Protein AF-E5ATV0-F1 (afdb_monomer)

Mean predicted aligned error: 5.46 Å

InterPro domains:
  IPR012337 Ribonuclease H-like superfamily [SSF53098] (3-99)
  IPR047768 Transposase for transposon Tn5-like [PTHR37319] (3-100)

Sequence (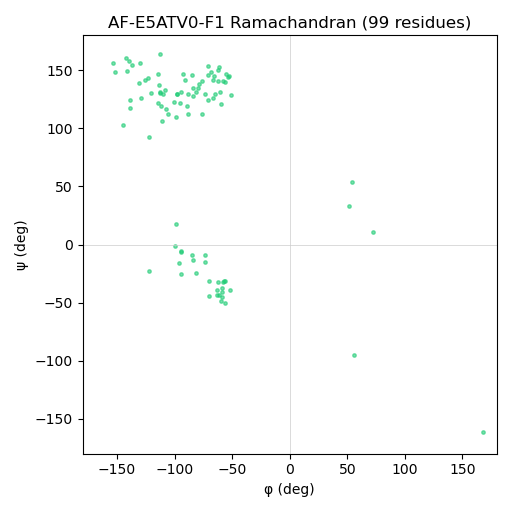101 aa):
MDHPQKYLREAMATAPLVGQTELQIPGSGRTMARTARLTLRCAQVRLRPPRYRRCKSVSNVEVFVIHALEAAVPEGREPLEWMLLTSVPTHTHEQALERLA

Solvent-accessible surface area (backbone atoms only — not comparable to full-atom values): 6193 Å² total; per-residue (Å²): 133,82,63,95,55,91,44,69,70,61,48,50,70,71,40,60,75,50,45,70,50,77,44,81,42,79,48,58,97,88,44,77,56,45,77,43,41,26,38,32,23,49,42,77,46,75,44,72,57,58,81,91,46,56,90,68,74,57,68,66,45,76,34,24,38,41,39,37,37,40,50,86,60,59,88,98,55,82,63,57,72,46,79,46,77,38,85,61,90,43,84,48,42,68,50,50,49,68,76,70,110

Structure (mmCIF, N/CA/C/O backbone):
data_AF-E5ATV0-F1
#
_entry.id   AF-E5ATV0-F1
#
loop_
_atom_site.group_PDB
_atom_site.id
_atom_site.type_symbol
_atom_site.label_atom_id
_atom_site.label_alt_id
_atom_site.label_comp_id
_atom_site.label_asym_id
_atom_site.label_entity_id
_atom_site.label_seq_id
_atom_site.pdbx_PDB_ins_code
_atom_site.Cartn_x
_atom_site.Cartn_y
_atom_site.Cartn_z
_atom_site.occupancy
_atom_site.B_iso_or_equiv
_atom_site.auth_seq_id
_atom_site.auth_comp_id
_atom_site.auth_asym_id
_atom_site.auth_atom_id
_atom_site.pdbx_PDB_model_num
ATOM 1 N N . MET A 1 1 ? -0.993 -12.798 -24.403 1.00 39.44 1 MET A N 1
ATOM 2 C CA . MET A 1 1 ? -1.540 -13.419 -23.182 1.00 39.44 1 MET A CA 1
ATOM 3 C C . MET A 1 1 ? -2.107 -12.333 -22.284 1.00 39.44 1 MET A C 1
ATOM 5 O O . MET A 1 1 ? -1.441 -11.326 -22.040 1.00 39.44 1 MET A O 1
ATOM 9 N N . ASP A 1 2 ? -3.360 -12.482 -21.871 1.00 48.75 2 ASP A N 1
ATOM 10 C CA . ASP A 1 2 ? -3.972 -11.619 -20.864 1.00 48.75 2 ASP A CA 1
ATOM 11 C C . ASP A 1 2 ? -3.300 -11.830 -19.507 1.00 48.75 2 ASP A C 1
ATOM 13 O O . ASP A 1 2 ? -2.883 -12.939 -19.188 1.00 48.75 2 ASP A O 1
ATOM 17 N N . HIS A 1 3 ? -3.118 -10.749 -18.744 1.00 48.84 3 HIS A N 1
ATOM 18 C CA . HIS A 1 3 ? -2.689 -10.888 -17.356 1.00 48.84 3 HIS A CA 1
ATOM 19 C C . HIS A 1 3 ? -3.921 -11.395 -16.597 1.00 48.84 3 HIS A C 1
ATOM 21 O O . HIS A 1 3 ? -4.992 -10.812 -16.796 1.00 48.84 3 HIS A O 1
ATOM 27 N N . PRO A 1 4 ? -3.818 -12.470 -15.798 1.00 56.66 4 PRO A N 1
ATOM 28 C CA . PRO A 1 4 ? -4.988 -13.087 -15.174 1.00 56.66 4 PRO A CA 1
ATOM 29 C C . PRO A 1 4 ? -5.782 -12.096 -14.312 1.00 56.66 4 PRO A C 1
ATOM 31 O O . PRO A 1 4 ? -7.006 -12.168 -14.268 1.00 56.66 4 PRO A O 1
ATOM 34 N N . GLN A 1 5 ? -5.103 -11.114 -13.714 1.00 60.28 5 GLN A N 1
ATOM 35 C CA . GLN A 1 5 ? -5.715 -9.974 -13.033 1.00 60.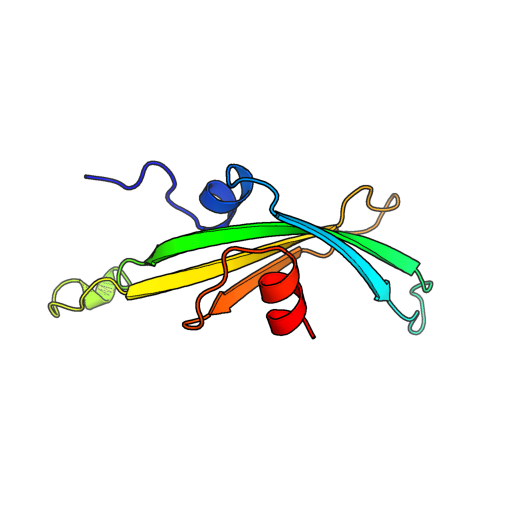28 5 GLN A CA 1
ATOM 36 C C . GLN A 1 5 ? -5.692 -8.732 -13.936 1.00 60.28 5 GLN A C 1
ATOM 38 O O . GLN A 1 5 ? -4.627 -8.298 -14.386 1.00 60.28 5 GLN A O 1
ATOM 43 N N . LYS A 1 6 ? -6.866 -8.143 -14.208 1.00 74.94 6 LYS A N 1
ATOM 44 C CA . LYS A 1 6 ? -6.997 -6.942 -15.061 1.00 74.94 6 LYS A CA 1
ATOM 45 C C . LYS A 1 6 ? -6.686 -5.654 -14.302 1.00 74.94 6 LYS A C 1
ATOM 47 O O . LYS A 1 6 ? -6.310 -4.661 -14.927 1.00 74.94 6 LYS A O 1
ATOM 52 N N . TYR A 1 7 ? -6.834 -5.677 -12.978 1.00 87.81 7 TYR A N 1
ATOM 53 C CA . TYR A 1 7 ? -6.712 -4.511 -12.111 1.00 87.81 7 TYR A CA 1
ATOM 54 C C . TYR A 1 7 ? -5.652 -4.718 -11.028 1.00 87.81 7 TYR A C 1
ATOM 56 O O . TYR A 1 7 ? -5.525 -5.800 -10.458 1.00 87.81 7 TYR A O 1
ATOM 64 N N . LEU A 1 8 ? -4.914 -3.651 -10.699 1.00 91.56 8 LEU A N 1
ATOM 65 C CA . LEU A 1 8 ? -3.869 -3.693 -9.668 1.00 91.56 8 LEU A CA 1
ATOM 66 C C . LEU A 1 8 ? -4.405 -4.120 -8.304 1.00 91.56 8 LEU A C 1
ATOM 68 O O . LEU A 1 8 ? -3.742 -4.871 -7.603 1.00 91.56 8 LEU A O 1
ATOM 72 N N . ARG A 1 9 ? -5.618 -3.689 -7.950 1.00 91.88 9 ARG A N 1
ATOM 73 C CA . ARG A 1 9 ? -6.238 -4.026 -6.664 1.00 91.88 9 ARG A CA 1
ATOM 74 C C . ARG A 1 9 ? -6.476 -5.536 -6.522 1.00 91.88 9 ARG A C 1
ATOM 76 O O . ARG A 1 9 ? -6.207 -6.093 -5.468 1.00 91.88 9 ARG A O 1
ATOM 83 N N . GLU A 1 10 ? -6.882 -6.209 -7.599 1.00 92.31 10 GLU A N 1
ATOM 84 C CA . GLU A 1 10 ? -7.058 -7.671 -7.635 1.00 92.31 10 GLU A CA 1
ATOM 85 C C . GLU A 1 10 ? -5.714 -8.404 -7.572 1.00 92.31 10 GLU A C 1
ATOM 87 O O . GLU A 1 10 ? -5.564 -9.364 -6.820 1.00 92.31 10 GLU A O 1
ATOM 92 N N . ALA A 1 11 ? -4.720 -7.933 -8.333 1.00 92.31 11 ALA A N 1
ATOM 93 C CA . ALA A 1 11 ? -3.374 -8.502 -8.302 1.00 92.31 11 ALA A CA 1
ATOM 94 C C . ALA A 1 11 ? -2.770 -8.411 -6.893 1.00 92.31 11 ALA A C 1
ATOM 96 O O . ALA A 1 11 ? -2.304 -9.412 -6.345 1.00 92.31 11 ALA A O 1
ATOM 97 N N . MET A 1 12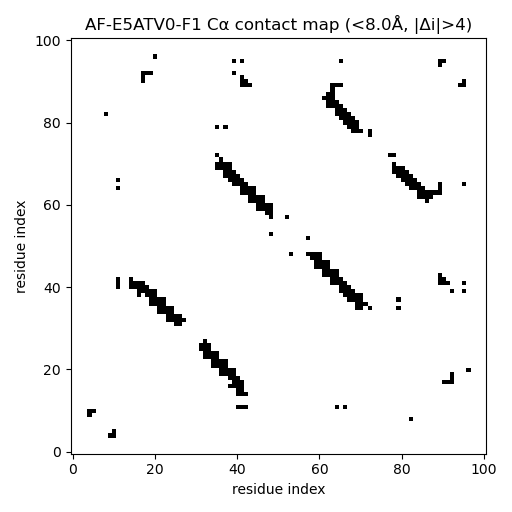 ? -2.856 -7.231 -6.276 1.00 95.19 12 MET A N 1
ATOM 98 C CA . MET A 1 12 ? -2.327 -6.987 -4.938 1.00 95.19 12 MET A CA 1
ATOM 99 C C . MET A 1 12 ? -3.117 -7.703 -3.848 1.00 95.19 12 MET A C 1
ATOM 101 O O . MET A 1 12 ? -2.499 -8.146 -2.890 1.00 95.19 12 MET A O 1
ATOM 105 N N . ALA A 1 13 ? -4.429 -7.914 -3.992 1.00 92.38 13 ALA A N 1
ATOM 106 C CA . ALA A 1 13 ? -5.206 -8.701 -3.029 1.00 92.38 13 ALA A CA 1
ATOM 107 C C . ALA A 1 13 ? -4.646 -10.125 -2.836 1.00 92.38 13 ALA A C 1
ATOM 109 O O . ALA A 1 13 ? -4.717 -10.673 -1.736 1.00 92.38 13 ALA A O 1
ATOM 110 N N . THR A 1 14 ? -4.046 -10.698 -3.887 1.00 91.25 14 THR A N 1
ATOM 111 C CA . THR A 1 14 ? -3.410 -12.028 -3.857 1.00 91.25 14 THR A CA 1
ATOM 112 C C . THR A 1 14 ? -1.907 -12.010 -3.578 1.00 91.25 14 THR A C 1
ATOM 114 O O . THR A 1 14 ? -1.309 -13.072 -3.413 1.00 91.25 14 THR A O 1
ATOM 117 N N . ALA A 1 15 ? -1.279 -10.833 -3.523 1.00 94.06 15 ALA A N 1
ATOM 118 C CA . ALA A 1 15 ? 0.147 -10.731 -3.246 1.00 94.06 15 ALA A CA 1
ATOM 119 C C . ALA A 1 15 ? 0.457 -11.145 -1.791 1.00 94.06 15 ALA A C 1
ATOM 121 O O . ALA A 1 15 ? -0.367 -10.919 -0.893 1.00 94.06 15 ALA A O 1
ATOM 122 N N . PRO A 1 16 ? 1.642 -11.725 -1.525 1.00 95.38 16 PRO A N 1
ATOM 123 C CA . PRO A 1 16 ? 2.059 -12.043 -0.167 1.00 95.38 16 PRO A CA 1
ATOM 124 C C . PRO A 1 16 ? 2.082 -10.799 0.725 1.00 95.38 16 PRO A C 1
ATOM 126 O O . PRO A 1 16 ? 2.494 -9.711 0.312 1.00 95.38 16 PRO A O 1
ATOM 129 N N . LEU A 1 17 ? 1.651 -10.974 1.973 1.00 97.25 17 LEU A N 1
ATOM 130 C CA . LEU A 1 17 ? 1.847 -9.968 3.010 1.00 97.25 17 LEU A CA 1
ATOM 131 C C . LEU A 1 17 ? 3.339 -9.820 3.283 1.00 97.25 17 LEU A C 1
ATOM 133 O O . LEU A 1 17 ? 4.024 -10.810 3.531 1.00 97.25 17 LEU A O 1
ATOM 137 N N . VAL A 1 18 ? 3.817 -8.579 3.270 1.00 97.88 18 VAL A N 1
ATOM 138 C CA . VAL A 1 18 ? 5.181 -8.259 3.698 1.00 97.88 18 VAL A CA 1
ATOM 139 C C . VAL A 1 18 ? 5.219 -7.833 5.162 1.00 97.88 18 VAL A C 1
ATOM 141 O O . VAL A 1 18 ? 6.240 -8.022 5.806 1.00 97.88 18 VAL A O 1
ATOM 144 N N . GLY A 1 19 ? 4.118 -7.309 5.715 1.00 97.38 19 GLY A N 1
ATOM 145 C CA . GLY A 1 19 ? 4.037 -6.945 7.132 1.00 97.38 19 GLY A CA 1
ATOM 146 C C . GLY A 1 19 ? 2.809 -6.110 7.486 1.00 97.38 19 GLY A C 1
ATOM 147 O O . GLY A 1 19 ? 1.825 -6.078 6.740 1.00 97.38 19 GLY A O 1
ATOM 148 N N . GLN A 1 20 ? 2.865 -5.438 8.635 1.00 97.75 20 GLN A N 1
ATOM 149 C CA . GLN A 1 20 ? 1.812 -4.551 9.136 1.00 97.75 20 GLN A CA 1
ATOM 150 C C . GLN A 1 20 ? 2.411 -3.270 9.716 1.00 97.75 20 GLN A C 1
ATOM 152 O O . GLN A 1 20 ? 3.550 -3.275 10.164 1.00 97.75 20 GLN A O 1
ATOM 157 N N . THR A 1 21 ? 1.644 -2.184 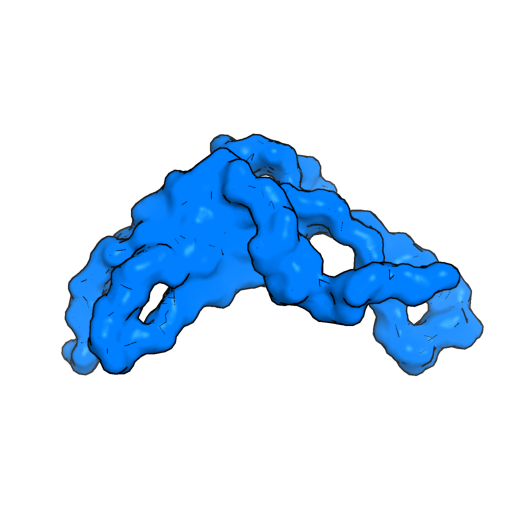9.731 1.00 97.00 21 THR A N 1
ATOM 158 C CA . THR A 1 21 ? 2.028 -0.939 10.408 1.00 97.00 21 THR A CA 1
ATOM 159 C C . THR A 1 21 ? 0.829 -0.281 11.071 1.00 97.00 21 THR A C 1
ATOM 161 O O . THR A 1 21 ? -0.315 -0.573 10.722 1.00 97.00 21 THR A O 1
ATOM 164 N N . GLU A 1 22 ? 1.083 0.602 12.026 1.00 96.75 22 GLU A N 1
ATOM 165 C CA . GLU A 1 22 ? 0.056 1.384 12.701 1.00 96.75 22 GLU A CA 1
ATOM 166 C C . GLU A 1 22 ? 0.162 2.848 12.293 1.00 96.75 22 GLU A C 1
ATOM 168 O O . GLU A 1 22 ? 1.229 3.455 12.356 1.00 96.75 22 GLU A O 1
ATOM 173 N N . LEU A 1 23 ? -0.968 3.420 11.887 1.00 95.06 23 LEU A N 1
ATOM 174 C CA . LEU A 1 23 ? -1.080 4.823 11.529 1.00 95.06 23 LEU A CA 1
ATOM 175 C C . LEU A 1 23 ? -1.996 5.533 12.521 1.00 95.06 23 LEU A C 1
ATOM 177 O O . LEU A 1 23 ? -3.170 5.186 12.660 1.00 95.06 23 LEU A O 1
ATOM 181 N N . GLN A 1 24 ? -1.465 6.562 13.175 1.00 94.62 24 GLN A N 1
ATOM 182 C CA . GLN A 1 24 ? -2.259 7.465 13.999 1.00 94.62 24 GLN A CA 1
ATOM 183 C C . GLN A 1 24 ? -3.032 8.421 13.091 1.00 94.62 24 GLN A C 1
ATOM 185 O O . GLN A 1 24 ? -2.446 9.263 12.413 1.00 94.62 24 GLN A O 1
ATOM 190 N N . ILE A 1 25 ? -4.356 8.288 13.074 1.00 91.31 25 ILE A N 1
ATOM 191 C CA . ILE A 1 25 ? -5.247 9.181 12.340 1.00 91.31 25 ILE A CA 1
ATOM 192 C C . ILE A 1 25 ? -5.800 10.193 13.343 1.00 91.31 25 ILE A C 1
ATOM 194 O O . ILE A 1 25 ? -6.602 9.810 14.206 1.00 91.31 25 ILE A O 1
ATOM 198 N N . PRO A 1 26 ? -5.398 11.474 13.261 1.00 91.75 26 PRO A N 1
ATOM 199 C CA . PRO A 1 26 ? -5.939 12.494 14.139 1.00 91.75 26 PRO A CA 1
ATOM 200 C C . PRO A 1 26 ? -7.426 12.700 13.845 1.00 91.75 26 PRO A C 1
ATOM 202 O O . PRO A 1 26 ? -7.883 12.609 12.705 1.00 91.75 26 PRO A O 1
ATOM 205 N N . GLY A 1 27 ? -8.192 12.986 14.893 1.00 89.25 27 GLY A N 1
ATOM 206 C CA . GLY A 1 27 ? -9.574 13.415 14.735 1.00 89.25 27 GLY A CA 1
ATOM 207 C C . GLY A 1 27 ? -9.637 14.832 14.170 1.00 89.25 27 GLY A C 1
ATOM 208 O O . GLY A 1 27 ? -8.799 15.672 14.493 1.00 89.25 27 GLY A O 1
ATOM 209 N N . SER A 1 28 ? -10.645 15.113 13.350 1.00 86.00 28 SER A N 1
ATOM 210 C CA . SER A 1 28 ? -10.942 16.462 12.864 1.00 86.00 28 SER A CA 1
ATOM 211 C C . SER A 1 28 ? -12.445 16.716 12.871 1.00 86.00 28 SER A C 1
ATOM 213 O O . SER A 1 28 ? -13.222 15.951 12.285 1.00 86.00 28 SER A O 1
ATOM 215 N N . GLY A 1 29 ? -12.860 17.785 13.558 1.00 85.56 29 GLY A N 1
ATOM 216 C CA . GLY A 1 29 ? -14.255 18.204 13.700 1.00 85.56 29 GLY A CA 1
ATOM 217 C C . GLY A 1 29 ? -15.155 17.103 14.267 1.00 85.56 29 GLY A C 1
ATOM 218 O O . GLY A 1 29 ? -15.260 16.935 15.476 1.00 85.56 29 GLY A O 1
ATOM 219 N N . ARG A 1 30 ? -15.819 16.360 13.372 1.00 80.25 30 ARG A N 1
ATOM 220 C CA . ARG A 1 30 ? -16.769 15.275 13.689 1.00 80.25 30 ARG A CA 1
ATOM 221 C C . ARG A 1 30 ? -16.146 13.874 13.702 1.00 80.25 30 ARG A C 1
ATOM 223 O O . ARG A 1 30 ? -16.837 12.911 14.016 1.00 80.25 30 ARG A O 1
ATOM 230 N N . THR A 1 31 ? -14.877 13.732 13.327 1.00 82.94 31 THR A N 1
ATOM 231 C CA . THR A 1 31 ? -14.201 12.427 13.269 1.00 82.94 31 THR A CA 1
ATOM 232 C C . THR A 1 31 ? -13.378 12.189 14.531 1.00 82.94 31 THR A C 1
ATOM 234 O O . THR A 1 31 ? -12.588 13.040 14.930 1.00 82.94 31 THR A O 1
ATOM 237 N N . MET A 1 32 ? -13.555 11.029 15.175 1.00 87.19 32 MET A N 1
ATOM 238 C CA . MET A 1 32 ? -12.721 10.654 16.322 1.00 87.19 32 MET A CA 1
ATOM 239 C C . MET A 1 32 ? -11.369 10.129 15.851 1.00 87.19 32 MET A C 1
ATOM 241 O O . MET A 1 32 ? -11.323 9.320 14.910 1.00 87.19 32 MET A O 1
ATOM 245 N N . ALA A 1 33 ? -10.319 10.546 16.563 1.00 92.31 33 ALA A N 1
ATOM 246 C CA . ALA A 1 33 ? -8.977 10.005 16.416 1.00 92.31 33 ALA A CA 1
ATOM 247 C C . ALA A 1 33 ? -8.993 8.479 16.562 1.00 92.31 33 ALA A C 1
ATOM 249 O O . ALA A 1 33 ? -9.774 7.931 17.345 1.00 92.31 33 ALA A O 1
ATOM 250 N N . ARG A 1 34 ? -8.151 7.794 15.791 1.00 92.25 34 ARG A N 1
ATOM 251 C CA . ARG A 1 34 ? -7.999 6.338 15.870 1.00 92.25 34 ARG A CA 1
ATOM 252 C C . ARG A 1 34 ? -6.618 5.899 15.409 1.00 92.25 34 ARG A C 1
ATOM 254 O O . ARG A 1 34 ? -6.011 6.549 14.562 1.00 92.25 34 ARG A O 1
ATOM 261 N N . THR A 1 35 ? -6.201 4.733 15.880 1.00 94.75 35 THR A N 1
ATOM 262 C CA . THR A 1 35 ? -5.090 3.982 15.295 1.00 94.75 35 THR A CA 1
ATOM 263 C C . THR A 1 35 ? -5.637 3.052 14.216 1.00 94.75 35 THR A C 1
ATOM 265 O O . THR A 1 35 ? -6.458 2.186 14.514 1.00 94.75 35 THR A O 1
ATOM 268 N N . ALA A 1 36 ? -5.198 3.217 12.971 1.00 95.56 36 ALA A N 1
ATOM 269 C CA . ALA A 1 36 ? -5.497 2.292 11.883 1.00 95.56 36 ALA A CA 1
ATOM 270 C C . ALA A 1 36 ? -4.347 1.292 11.726 1.00 95.56 36 ALA A C 1
ATOM 272 O O . ALA A 1 36 ? -3.209 1.688 11.475 1.00 95.56 36 ALA A O 1
ATOM 273 N N . ARG A 1 37 ? -4.636 -0.008 11.844 1.00 97.44 37 ARG A N 1
ATOM 274 C CA . ARG A 1 37 ? -3.654 -1.065 11.573 1.00 97.44 37 ARG A CA 1
ATOM 275 C C . ARG A 1 37 ? -3.703 -1.435 10.098 1.00 97.44 37 ARG A C 1
ATOM 277 O O . ARG A 1 37 ? -4.689 -2.004 9.639 1.00 97.44 37 ARG A O 1
ATOM 284 N N . LEU A 1 38 ? -2.646 -1.138 9.357 1.00 97.88 38 LEU A N 1
ATOM 285 C CA . LEU A 1 38 ? -2.550 -1.381 7.923 1.00 97.88 38 LEU A CA 1
ATOM 286 C C . LEU A 1 38 ? -1.799 -2.683 7.657 1.00 97.88 38 LEU A C 1
ATOM 288 O O . LEU A 1 38 ? -0.700 -2.897 8.162 1.00 97.88 38 LEU A O 1
ATOM 292 N N . THR A 1 39 ? -2.377 -3.545 6.830 1.00 98.31 39 THR A N 1
ATOM 293 C CA . THR A 1 39 ? -1.672 -4.673 6.218 1.00 98.31 39 THR A CA 1
ATOM 294 C C . THR A 1 39 ? -0.950 -4.210 4.967 1.00 98.31 39 THR A C 1
ATOM 296 O O . THR A 1 39 ? -1.533 -3.490 4.161 1.00 98.31 39 THR A O 1
ATOM 299 N N . LEU A 1 40 ? 0.307 -4.624 4.806 1.00 98.31 40 LEU A N 1
ATOM 300 C CA . LEU A 1 40 ? 1.159 -4.213 3.697 1.00 98.31 40 LEU A CA 1
ATOM 301 C C . LEU A 1 40 ? 1.447 -5.397 2.779 1.00 98.31 40 LEU A C 1
ATOM 303 O O . LEU A 1 40 ? 1.886 -6.459 3.228 1.00 98.31 40 LEU A O 1
ATOM 307 N N . ARG A 1 41 ? 1.249 -5.191 1.479 1.00 98.38 41 ARG A N 1
ATOM 308 C CA . ARG A 1 41 ? 1.654 -6.108 0.409 1.00 98.38 41 ARG A CA 1
ATOM 309 C C . ARG A 1 41 ? 2.497 -5.354 -0.601 1.00 98.38 41 ARG A C 1
ATOM 311 O O . ARG A 1 41 ? 2.181 -4.209 -0.917 1.00 98.38 41 ARG A O 1
ATOM 318 N N . CYS A 1 42 ? 3.536 -6.001 -1.119 1.00 97.19 42 CYS A N 1
ATOM 319 C CA . CYS A 1 42 ? 4.400 -5.423 -2.143 1.00 97.19 42 CYS A CA 1
ATOM 320 C C . CYS A 1 42 ? 4.601 -6.400 -3.296 1.00 97.19 42 CYS A C 1
ATOM 322 O O . CYS A 1 42 ? 4.791 -7.595 -3.072 1.00 97.19 42 CYS A O 1
ATOM 324 N N . ALA A 1 43 ? 4.572 -5.891 -4.524 1.00 96.75 43 ALA A N 1
ATOM 325 C CA . ALA A 1 43 ? 4.889 -6.672 -5.712 1.00 96.75 43 ALA A CA 1
ATOM 326 C C . ALA A 1 43 ? 5.447 -5.779 -6.822 1.00 96.75 43 ALA A C 1
ATOM 328 O O . ALA A 1 43 ? 5.046 -4.623 -6.967 1.00 96.75 43 ALA A O 1
ATOM 329 N N . GLN A 1 44 ? 6.336 -6.337 -7.642 1.00 96.50 44 GLN A N 1
ATOM 330 C CA . GLN A 1 44 ? 6.680 -5.749 -8.932 1.00 96.50 44 GLN A CA 1
ATOM 331 C C . GLN A 1 44 ? 5.613 -6.153 -9.951 1.00 96.50 44 GLN A C 1
ATOM 333 O O . GLN A 1 44 ? 5.258 -7.327 -10.065 1.00 96.50 44 GLN A O 1
ATOM 338 N N . VAL A 1 45 ? 5.097 -5.184 -10.698 1.00 94.12 45 VAL A N 1
ATOM 339 C CA . VAL A 1 45 ? 4.065 -5.397 -11.713 1.00 94.12 45 VAL A CA 1
ATOM 340 C C . VAL A 1 45 ? 4.468 -4.739 -13.021 1.00 94.12 45 VAL A C 1
ATOM 342 O O . VAL A 1 45 ? 5.222 -3.765 -13.056 1.00 94.12 45 VAL A O 1
ATOM 345 N N . ARG A 1 46 ? 3.908 -5.246 -14.118 1.00 92.62 46 ARG A N 1
ATOM 346 C CA . ARG A 1 46 ? 4.130 -4.702 -15.455 1.00 92.62 46 ARG A CA 1
ATOM 347 C C . ARG A 1 46 ? 2.861 -4.039 -15.981 1.00 92.62 46 ARG A C 1
ATOM 349 O O . ARG A 1 46 ? 1.910 -4.711 -16.381 1.00 92.62 46 ARG A O 1
ATOM 356 N N . LEU A 1 47 ? 2.854 -2.710 -16.001 1.00 90.50 47 LEU A N 1
ATOM 357 C CA . LEU A 1 47 ? 1.734 -1.903 -16.468 1.00 90.50 47 LEU A CA 1
ATOM 358 C C . LEU A 1 47 ? 1.706 -1.822 -17.989 1.00 90.50 47 LEU A C 1
ATOM 360 O O . LEU A 1 47 ? 2.718 -1.563 -18.641 1.00 90.50 47 LEU A O 1
ATOM 364 N N . ARG A 1 48 ? 0.511 -2.005 -18.551 1.00 87.25 48 ARG A N 1
ATOM 365 C CA . ARG A 1 48 ? 0.257 -1.816 -19.980 1.00 87.25 48 ARG A CA 1
ATOM 366 C C . ARG A 1 48 ? -0.033 -0.344 -20.269 1.00 87.25 48 ARG A C 1
ATOM 368 O O . ARG A 1 48 ? -0.699 0.309 -19.463 1.00 87.25 48 ARG A O 1
ATOM 375 N N . PRO A 1 49 ? 0.380 0.176 -21.434 1.00 86.56 49 PRO A N 1
ATOM 376 C CA . PRO A 1 49 ? 0.009 1.522 -21.837 1.00 86.56 49 PRO A CA 1
ATOM 377 C C . PRO A 1 49 ? -1.519 1.662 -21.979 1.00 86.56 49 PRO A C 1
ATOM 379 O O . PRO A 1 49 ? -2.208 0.691 -22.325 1.00 86.56 49 PRO A O 1
ATOM 382 N N . PRO A 1 50 ? -2.068 2.877 -21.788 1.00 85.06 50 PRO A N 1
ATOM 383 C CA . PRO A 1 50 ? -3.481 3.152 -22.024 1.00 85.06 50 PRO A CA 1
ATOM 384 C C . PRO A 1 50 ? -3.931 2.725 -23.425 1.00 85.06 50 PRO A C 1
ATOM 386 O O . PRO A 1 50 ? -3.186 2.869 -24.399 1.00 85.06 50 PRO A O 1
ATOM 389 N N . ARG A 1 51 ? -5.182 2.251 -23.550 1.00 82.50 51 ARG A N 1
ATOM 390 C CA . ARG A 1 51 ? -5.706 1.645 -24.794 1.00 82.50 51 ARG A CA 1
ATOM 391 C C . ARG A 1 51 ? -5.493 2.519 -26.034 1.00 82.50 51 ARG A C 1
ATOM 393 O O . ARG A 1 51 ? -5.141 1.978 -27.078 1.00 82.50 51 ARG A O 1
ATOM 400 N N . TYR A 1 52 ? -5.663 3.835 -25.897 1.00 81.25 52 TYR A N 1
ATOM 401 C CA . TYR A 1 52 ? -5.543 4.819 -26.979 1.00 81.25 52 TYR A CA 1
ATOM 402 C C . TYR A 1 52 ? -4.094 5.089 -27.429 1.00 81.25 52 TYR A C 1
ATOM 404 O O . TYR A 1 52 ? -3.881 5.650 -28.499 1.00 81.25 52 TYR A O 1
ATOM 412 N N . ARG A 1 53 ? -3.082 4.685 -26.644 1.00 78.19 53 ARG A N 1
ATOM 413 C CA . ARG A 1 53 ? -1.656 4.809 -27.004 1.00 78.19 53 ARG A CA 1
ATOM 414 C C . ARG A 1 53 ? -1.042 3.511 -27.529 1.00 78.19 53 ARG A C 1
ATOM 416 O O . ARG A 1 53 ? 0.124 3.516 -27.908 1.00 78.19 53 ARG A O 1
ATOM 423 N N . ARG A 1 54 ? -1.804 2.410 -27.598 1.00 68.12 54 ARG A N 1
ATOM 424 C CA . ARG A 1 54 ? -1.284 1.100 -28.041 1.00 68.12 54 ARG A CA 1
ATOM 425 C C . ARG A 1 54 ? -0.768 1.107 -29.482 1.00 68.12 54 ARG A C 1
ATOM 427 O O . ARG A 1 54 ? 0.219 0.442 -29.758 1.00 68.12 54 ARG A O 1
ATOM 434 N N . CYS A 1 55 ? -1.354 1.919 -30.363 1.00 68.00 55 CYS A N 1
ATOM 435 C CA . CYS A 1 55 ? -0.885 2.063 -31.747 1.00 68.00 55 CYS A CA 1
ATOM 436 C C . CYS A 1 55 ? 0.424 2.865 -31.878 1.00 68.00 55 CYS A C 1
ATOM 438 O O . CYS A 1 55 ? 0.986 2.922 -32.963 1.00 68.00 55 CYS A O 1
ATOM 440 N N . LYS A 1 56 ? 0.913 3.496 -30.797 1.00 73.00 56 LYS A N 1
ATOM 441 C CA . LYS A 1 56 ? 2.125 4.336 -30.799 1.00 73.00 56 LYS A CA 1
ATOM 442 C C . LYS A 1 56 ? 3.382 3.608 -30.298 1.00 73.00 56 LYS A C 1
ATOM 444 O O . LYS A 1 56 ? 4.335 4.267 -29.906 1.00 73.00 56 LYS A O 1
ATOM 449 N N . SER A 1 57 ? 3.378 2.270 -30.263 1.00 71.00 57 SER A N 1
ATOM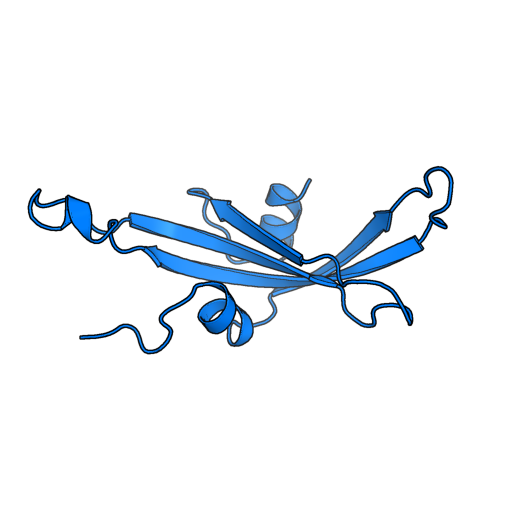 450 C CA . SER A 1 57 ? 4.504 1.445 -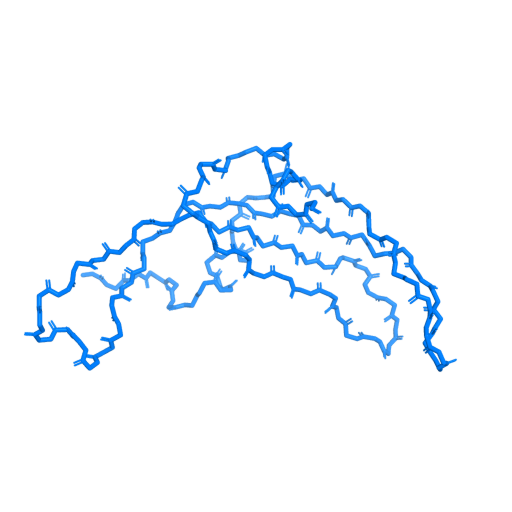29.783 1.00 71.00 57 SER A CA 1
ATOM 451 C C . SER A 1 57 ? 5.031 1.838 -28.389 1.00 71.00 57 SER A C 1
ATOM 453 O O . SER A 1 57 ? 6.223 1.728 -28.106 1.00 71.00 57 SER A O 1
ATOM 455 N N . VAL A 1 58 ? 4.152 2.309 -27.498 1.00 81.25 58 VAL A N 1
ATOM 456 C CA . VAL A 1 58 ? 4.532 2.613 -26.111 1.00 81.25 58 VAL A CA 1
ATOM 457 C C . VAL A 1 58 ? 4.778 1.300 -25.371 1.00 81.25 58 VAL A C 1
ATOM 459 O O . VAL A 1 58 ? 3.901 0.435 -25.340 1.00 81.25 58 VAL A O 1
ATOM 462 N N . SER A 1 59 ? 5.963 1.145 -24.785 1.00 85.38 59 SER A N 1
ATOM 463 C CA . SER A 1 59 ? 6.333 -0.055 -24.039 1.00 85.38 59 SER A CA 1
ATOM 464 C C . SER A 1 59 ? 5.581 -0.152 -22.712 1.00 85.38 59 SER A C 1
ATOM 466 O O . SER A 1 59 ? 5.171 0.844 -22.115 1.00 85.38 59 SER A O 1
ATOM 468 N N . ASN A 1 60 ? 5.416 -1.382 -22.232 1.00 90.00 60 ASN A N 1
ATOM 469 C CA . ASN A 1 60 ? 4.979 -1.619 -20.861 1.00 90.00 60 ASN A CA 1
ATOM 470 C C . ASN A 1 60 ? 6.006 -1.048 -19.871 1.00 90.00 60 ASN A C 1
ATOM 472 O O . ASN A 1 60 ? 7.203 -1.065 -20.160 1.00 90.00 60 ASN A O 1
ATOM 476 N N . VAL A 1 61 ? 5.541 -0.623 -18.699 1.00 91.94 61 VAL A N 1
ATOM 477 C CA . VAL A 1 61 ? 6.388 -0.069 -17.633 1.00 91.94 61 VAL A CA 1
ATOM 478 C C . VAL A 1 61 ? 6.396 -1.028 -16.453 1.00 91.94 61 VAL A C 1
ATOM 480 O O . VAL A 1 61 ? 5.338 -1.482 -16.020 1.00 91.94 61 VAL A O 1
ATOM 483 N N . GLU A 1 62 ? 7.580 -1.349 -15.947 1.00 94.69 62 GLU A N 1
ATOM 484 C CA . GLU A 1 62 ? 7.730 -2.092 -14.698 1.00 94.69 62 GLU A CA 1
ATOM 485 C C . GLU A 1 62 ? 7.753 -1.116 -13.528 1.00 94.69 62 GLU A C 1
ATOM 487 O O . GLU A 1 62 ? 8.478 -0.124 -13.551 1.00 94.69 62 GLU A O 1
ATOM 492 N N . VAL A 1 63 ? 6.926 -1.386 -12.524 1.00 96.44 63 VAL A N 1
ATOM 493 C CA . VAL A 1 63 ? 6.830 -0.582 -11.304 1.00 96.44 63 VAL A CA 1
ATOM 494 C C . VAL A 1 63 ? 6.684 -1.499 -10.102 1.00 96.44 63 VAL A C 1
ATOM 496 O O . VAL A 1 63 ? 6.209 -2.629 -10.220 1.00 96.44 63 VAL A O 1
ATOM 499 N N . PHE A 1 64 ? 7.039 -0.990 -8.935 1.00 97.69 64 PHE A N 1
ATOM 500 C CA . PHE A 1 64 ? 6.683 -1.589 -7.661 1.00 97.69 64 PHE A CA 1
ATOM 501 C C . PHE A 1 64 ? 5.366 -1.001 -7.177 1.00 97.69 64 PHE A C 1
ATOM 503 O O . PHE A 1 64 ? 5.100 0.189 -7.350 1.00 97.69 64 PHE A O 1
ATOM 510 N N . VAL A 1 65 ? 4.542 -1.850 -6.576 1.00 98.00 65 VAL A N 1
ATOM 511 C CA . VAL A 1 65 ? 3.269 -1.468 -5.976 1.00 98.00 65 VAL A CA 1
ATOM 512 C C . VAL A 1 65 ? 3.300 -1.821 -4.506 1.00 98.00 65 VAL A C 1
ATOM 514 O O . VAL A 1 65 ? 3.621 -2.955 -4.155 1.00 98.00 65 VAL A O 1
ATOM 517 N N . ILE A 1 66 ? 2.927 -0.859 -3.670 1.00 98.25 66 ILE A N 1
ATOM 518 C CA . ILE A 1 66 ? 2.698 -1.045 -2.242 1.00 98.25 66 ILE A CA 1
ATOM 519 C C . ILE A 1 66 ? 1.201 -0.872 -2.012 1.00 98.25 66 ILE A C 1
ATOM 521 O O . ILE A 1 66 ? 0.633 0.187 -2.290 1.00 98.25 66 ILE A O 1
ATOM 525 N N . HIS A 1 67 ? 0.561 -1.925 -1.519 1.00 98.19 67 HIS A N 1
ATOM 526 C CA . HIS A 1 67 ? -0.838 -1.904 -1.115 1.00 98.19 67 HIS A CA 1
ATOM 527 C C . HIS A 1 67 ? -0.912 -1.910 0.406 1.00 98.19 67 HIS A C 1
ATOM 529 O O . HIS A 1 67 ? -0.539 -2.901 1.036 1.00 98.19 67 HIS A O 1
ATOM 535 N N . ALA A 1 68 ? -1.369 -0.796 0.976 1.00 98.00 68 ALA A N 1
ATOM 536 C CA . ALA A 1 68 ? -1.616 -0.644 2.402 1.00 98.00 68 ALA A CA 1
ATOM 537 C C . ALA A 1 68 ? -3.128 -0.615 2.640 1.00 98.00 68 ALA A C 1
ATOM 539 O O . ALA A 1 68 ? -3.808 0.281 2.144 1.00 98.00 68 ALA A O 1
ATOM 540 N N . LEU A 1 69 ? -3.655 -1.593 3.373 1.00 97.56 69 LEU A N 1
ATOM 541 C CA . LEU A 1 69 ? -5.092 -1.737 3.616 1.00 97.56 69 LEU A CA 1
ATOM 542 C C . LEU A 1 69 ? -5.379 -1.887 5.108 1.00 97.56 69 LEU A C 1
ATOM 544 O O . LEU A 1 69 ? -4.831 -2.787 5.750 1.00 97.56 69 LEU A O 1
ATOM 548 N N . GLU A 1 70 ? -6.256 -1.036 5.638 1.00 97.25 70 GLU A N 1
ATOM 549 C CA . GLU A 1 70 ? -6.729 -1.082 7.021 1.00 97.25 70 GLU A CA 1
ATOM 550 C C . GLU A 1 70 ? -7.412 -2.420 7.317 1.00 97.25 70 GLU A C 1
ATOM 552 O O . GLU A 1 70 ? -8.390 -2.814 6.682 1.00 97.25 70 GLU A O 1
ATOM 557 N N . ALA A 1 71 ? -6.872 -3.128 8.301 1.00 94.75 71 ALA A N 1
ATOM 558 C CA . ALA A 1 71 ? -7.454 -4.329 8.864 1.00 94.75 71 ALA A CA 1
ATOM 559 C C . ALA A 1 71 ? -8.319 -3.969 10.076 1.00 94.75 71 ALA A C 1
ATOM 561 O O . ALA A 1 71 ? -7.968 -3.078 10.846 1.00 94.75 71 ALA A O 1
ATOM 562 N N . ALA A 1 72 ? -9.396 -4.731 10.287 1.00 89.81 72 ALA A N 1
ATOM 563 C CA . ALA A 1 72 ? -10.314 -4.557 11.418 1.00 89.81 72 ALA A CA 1
ATOM 564 C C . ALA A 1 72 ? -10.873 -3.123 11.526 1.00 89.81 72 ALA A C 1
ATOM 566 O O . ALA A 1 72 ? -10.763 -2.470 12.563 1.00 89.81 72 ALA A O 1
ATOM 567 N N . VAL A 1 73 ? -11.465 -2.637 10.431 1.00 89.50 73 VAL A N 1
ATOM 568 C CA . VAL A 1 73 ? -12.084 -1.307 10.368 1.00 89.50 73 VAL A CA 1
ATOM 569 C C . VAL A 1 73 ? -13.223 -1.212 11.397 1.00 89.50 73 VAL A C 1
ATOM 571 O O . VAL A 1 73 ? -14.074 -2.103 11.431 1.00 89.50 73 VAL A O 1
ATOM 574 N N . PRO A 1 74 ? -13.276 -0.148 12.218 1.00 85.75 74 PRO A N 1
ATOM 575 C CA . PRO A 1 74 ? -14.413 0.140 13.082 1.00 85.75 74 PRO A CA 1
ATOM 576 C C . PRO A 1 74 ? -15.729 0.227 12.305 1.00 85.75 74 PRO A C 1
ATOM 578 O O . PRO A 1 74 ? -15.765 0.707 11.170 1.00 85.75 74 PRO A O 1
ATOM 581 N N . GLU A 1 75 ? -16.820 -0.186 12.947 1.00 87.25 75 GLU A N 1
ATOM 582 C CA . GLU A 1 75 ? -18.154 -0.155 12.352 1.00 87.25 75 GLU A CA 1
ATOM 583 C C . GLU A 1 75 ? -18.535 1.257 11.872 1.00 87.25 75 GLU A C 1
ATOM 585 O O . GLU A 1 75 ? -18.218 2.268 12.505 1.00 87.25 75 GLU A O 1
ATOM 590 N N . GLY A 1 76 ? -19.187 1.324 10.708 1.00 87.25 76 GLY A N 1
ATOM 591 C CA . GLY A 1 76 ? -19.622 2.582 10.101 1.00 87.25 76 GLY A CA 1
ATOM 592 C C . GLY A 1 76 ? -18.500 3.450 9.519 1.00 87.25 76 GLY A C 1
ATOM 593 O O . GLY A 1 76 ? -18.760 4.603 9.178 1.00 87.25 76 GLY A O 1
ATOM 594 N N . ARG A 1 77 ? -17.265 2.938 9.395 1.00 86.12 77 ARG A N 1
ATOM 595 C CA . ARG A 1 77 ? -16.150 3.640 8.737 1.00 86.12 77 ARG A CA 1
ATOM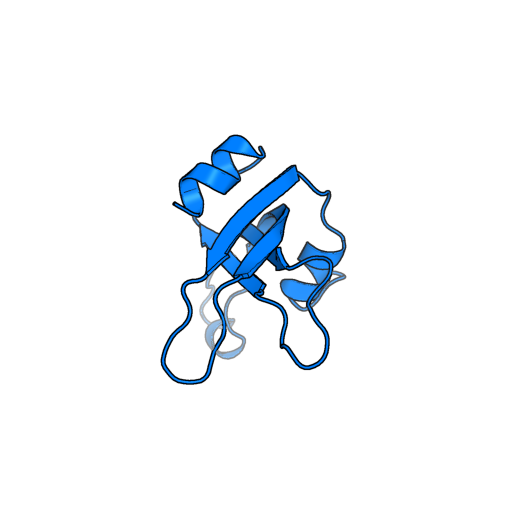 596 C C . ARG A 1 77 ? -15.692 2.927 7.471 1.00 86.12 77 ARG A C 1
ATOM 598 O O . ARG A 1 77 ? -15.682 1.702 7.399 1.00 86.12 77 ARG A O 1
ATOM 605 N N . GLU A 1 78 ? -15.247 3.710 6.497 1.00 90.69 78 GLU A N 1
ATOM 606 C CA . GLU A 1 78 ? -14.538 3.179 5.336 1.00 90.69 78 GLU A CA 1
ATOM 607 C C . GLU A 1 78 ? -13.086 2.814 5.712 1.00 90.69 78 GLU A C 1
ATOM 609 O O . GLU A 1 78 ? -12.455 3.539 6.499 1.00 90.69 78 GLU A O 1
ATOM 614 N N . PRO A 1 79 ? -12.546 1.694 5.186 1.00 93.88 79 PRO A N 1
ATOM 615 C CA . PRO A 1 79 ? -11.142 1.342 5.360 1.00 93.88 79 PRO A CA 1
ATOM 616 C C . PRO A 1 79 ? -10.239 2.397 4.737 1.00 93.88 79 PRO A C 1
ATOM 618 O O . PRO A 1 79 ? -10.463 2.840 3.610 1.00 93.88 79 PRO A O 1
ATOM 621 N N . LEU A 1 80 ? -9.138 2.705 5.414 1.00 94.69 80 LEU A N 1
ATOM 622 C CA . LEU A 1 80 ? -8.008 3.319 4.741 1.00 94.69 80 LEU A CA 1
ATOM 623 C C . LEU A 1 80 ? -7.405 2.319 3.749 1.00 94.69 80 LEU A C 1
ATOM 625 O O . LEU A 1 80 ? -7.032 1.204 4.115 1.00 94.69 80 LEU A O 1
ATOM 629 N N . GLU A 1 81 ? -7.285 2.733 2.492 1.00 96.38 81 GLU A N 1
ATOM 630 C CA . GLU A 1 81 ? -6.653 1.936 1.449 1.00 96.38 81 GLU A CA 1
ATOM 631 C C . GLU A 1 81 ? -5.767 2.815 0.562 1.00 96.38 81 GLU A C 1
ATOM 633 O O . GLU A 1 81 ? -6.248 3.702 -0.148 1.00 96.38 81 GLU A O 1
ATOM 638 N N . TRP A 1 82 ? -4.467 2.533 0.557 1.00 96.62 82 TRP A N 1
ATOM 639 C CA . TRP A 1 82 ? -3.499 3.177 -0.323 1.00 96.62 82 TRP A CA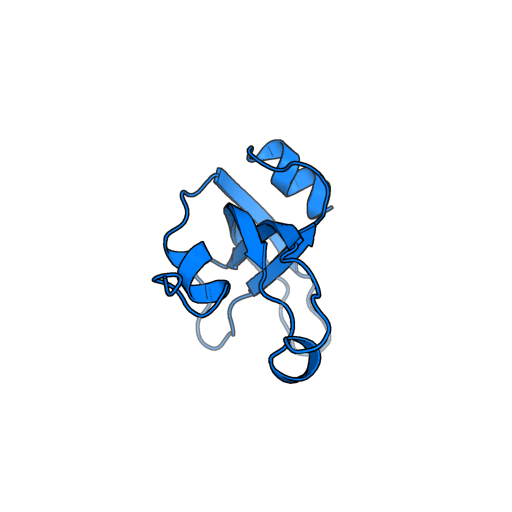 1
ATOM 640 C C . TRP A 1 82 ? -2.916 2.190 -1.323 1.00 96.62 82 TRP A C 1
ATOM 642 O O . TRP A 1 82 ? -2.549 1.065 -0.987 1.00 96.62 82 TRP A O 1
ATOM 652 N N . MET A 1 83 ? -2.809 2.654 -2.567 1.00 96.75 83 MET A N 1
ATOM 653 C CA . MET A 1 83 ? -2.155 1.958 -3.667 1.00 96.75 83 MET A CA 1
ATOM 654 C C . MET A 1 83 ? -1.051 2.865 -4.203 1.00 96.75 83 MET A C 1
ATOM 656 O O . MET A 1 83 ? -1.305 3.736 -5.036 1.00 96.75 83 MET A O 1
ATOM 660 N N . LEU A 1 84 ? 0.161 2.695 -3.687 1.00 97.44 84 LEU A N 1
ATOM 661 C CA . LEU A 1 84 ? 1.311 3.502 -4.073 1.00 97.44 84 LEU A CA 1
ATOM 662 C C . LEU A 1 84 ? 2.094 2.792 -5.177 1.00 97.44 84 LEU A C 1
ATOM 664 O O . LEU A 1 84 ? 2.398 1.607 -5.062 1.00 97.44 84 LEU A O 1
ATOM 668 N N . LEU A 1 85 ? 2.424 3.521 -6.242 1.00 97.31 85 LEU A N 1
ATOM 669 C CA . LEU A 1 85 ? 3.281 3.050 -7.328 1.00 97.31 85 LEU A CA 1
ATOM 670 C C . LEU A 1 85 ? 4.628 3.761 -7.234 1.00 97.31 85 LEU A C 1
ATOM 672 O O . LEU A 1 85 ? 4.673 4.983 -7.116 1.00 97.31 85 LEU A O 1
ATOM 676 N N . THR A 1 86 ? 5.718 3.009 -7.330 1.00 97.12 86 THR A N 1
ATOM 677 C CA . THR A 1 86 ? 7.076 3.552 -7.243 1.00 97.12 86 THR A CA 1
ATOM 678 C C . THR A 1 86 ? 8.022 2.862 -8.221 1.00 97.12 86 THR A C 1
ATOM 680 O O . THR A 1 86 ? 7.855 1.691 -8.560 1.00 97.12 86 THR A O 1
ATOM 683 N N . SER A 1 87 ? 9.028 3.596 -8.696 1.00 97.06 87 SER A N 1
ATOM 684 C CA . SER A 1 87 ? 10.149 3.043 -9.463 1.00 97.06 87 SER A CA 1
ATOM 685 C C . SER A 1 87 ? 11.264 2.499 -8.567 1.00 97.06 87 SER A C 1
ATOM 687 O O . SER A 1 87 ? 12.203 1.887 -9.069 1.00 97.06 87 SER A O 1
ATOM 689 N N . VAL A 1 88 ? 11.195 2.737 -7.254 1.00 97.69 88 VAL A N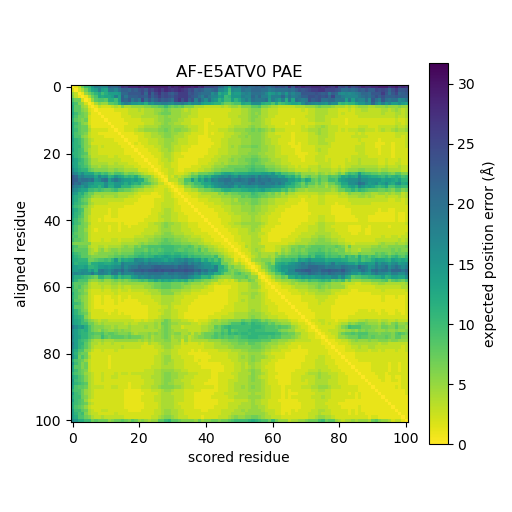 1
ATOM 690 C CA . VAL A 1 88 ? 12.216 2.295 -6.302 1.00 97.69 88 VAL A CA 1
ATOM 691 C C . VAL A 1 88 ? 11.943 0.842 -5.887 1.00 97.69 88 VAL A C 1
ATOM 693 O O . VAL A 1 88 ? 10.828 0.547 -5.439 1.00 97.69 88 VAL A O 1
ATOM 696 N N . PRO A 1 89 ? 12.934 -0.067 -5.979 1.00 97.75 89 PRO A N 1
ATOM 697 C CA . PRO A 1 89 ? 12.781 -1.449 -5.538 1.00 97.75 89 PRO A CA 1
ATOM 698 C C . PRO A 1 89 ? 12.228 -1.562 -4.120 1.00 97.75 89 PRO A C 1
ATOM 700 O O . PRO A 1 89 ? 12.709 -0.907 -3.189 1.00 97.75 89 PRO A O 1
ATOM 703 N N . THR A 1 90 ? 11.176 -2.369 -3.983 1.00 97.81 90 THR A N 1
ATOM 704 C CA . THR A 1 90 ? 10.454 -2.565 -2.724 1.00 97.81 90 THR A CA 1
ATOM 705 C C . THR A 1 90 ? 9.991 -4.014 -2.626 1.00 97.81 90 THR A C 1
ATOM 707 O O . THR A 1 90 ? 9.028 -4.426 -3.271 1.00 97.81 90 THR A O 1
ATOM 710 N N . HIS A 1 91 ? 10.706 -4.790 -1.821 1.00 96.12 91 HIS A N 1
ATOM 711 C CA . HIS A 1 91 ? 10.505 -6.225 -1.634 1.00 96.12 91 HIS A CA 1
ATOM 712 C C . HIS A 1 91 ? 10.237 -6.594 -0.174 1.00 96.12 91 HIS A C 1
ATOM 714 O O . HIS A 1 91 ? 9.660 -7.645 0.093 1.00 96.12 91 HIS A O 1
ATOM 720 N N . THR A 1 92 ? 10.664 -5.753 0.769 1.00 97.69 92 THR A N 1
ATOM 721 C CA . THR A 1 92 ? 10.595 -6.043 2.203 1.00 97.69 92 THR A CA 1
ATOM 722 C C . THR A 1 92 ? 9.617 -5.125 2.921 1.00 97.69 92 THR A C 1
ATOM 724 O O . THR A 1 92 ? 9.216 -4.076 2.413 1.00 97.69 92 THR A O 1
ATOM 727 N N . HIS A 1 93 ? 9.252 -5.522 4.139 1.00 98.31 93 HIS A N 1
ATOM 728 C CA . HIS A 1 93 ? 8.447 -4.700 5.031 1.00 98.31 93 HIS A CA 1
ATOM 729 C C . HIS A 1 93 ? 9.078 -3.328 5.292 1.00 98.31 93 HIS A C 1
ATOM 731 O O . HIS A 1 93 ? 8.415 -2.314 5.119 1.00 98.31 93 HIS A O 1
ATOM 737 N N . GLU A 1 94 ? 10.359 -3.307 5.662 1.00 98.12 94 GLU A N 1
ATOM 738 C CA . GLU A 1 94 ? 11.112 -2.089 5.975 1.00 98.12 94 GLU A CA 1
ATOM 739 C C . GLU A 1 94 ? 11.144 -1.120 4.791 1.00 98.12 94 GLU A C 1
ATOM 741 O O . GLU A 1 94 ? 10.830 0.056 4.945 1.00 98.12 94 GLU A O 1
ATOM 746 N N . GLN A 1 95 ? 11.414 -1.631 3.585 1.00 98.25 95 GLN A N 1
ATOM 747 C CA . GLN A 1 95 ? 11.360 -0.816 2.376 1.00 98.25 95 GLN A CA 1
ATOM 748 C C . GLN A 1 95 ? 9.949 -0.264 2.169 1.00 98.25 95 GLN A C 1
ATOM 750 O O . GLN A 1 95 ? 9.798 0.914 1.879 1.00 98.25 95 GLN A O 1
ATOM 755 N N . ALA A 1 96 ? 8.901 -1.073 2.352 1.00 97.88 96 ALA A N 1
ATOM 756 C CA . ALA A 1 96 ? 7.527 -0.591 2.225 1.00 97.88 96 ALA A CA 1
ATOM 757 C C . ALA A 1 96 ? 7.222 0.555 3.204 1.00 97.88 96 ALA A C 1
ATOM 759 O O . ALA A 1 96 ? 6.586 1.527 2.806 1.00 97.88 96 ALA A O 1
ATOM 760 N N . LEU A 1 97 ? 7.705 0.470 4.448 1.00 97.75 97 LEU A N 1
ATOM 761 C CA . LEU A 1 97 ? 7.567 1.539 5.441 1.00 97.75 97 LEU A CA 1
ATOM 762 C C . LEU A 1 97 ? 8.293 2.815 5.015 1.00 97.75 97 LEU A C 1
ATOM 764 O O . LEU A 1 97 ? 7.710 3.889 5.099 1.00 97.75 97 LEU A O 1
ATOM 768 N N . GLU A 1 98 ? 9.516 2.699 4.498 1.00 97.75 98 GLU A N 1
ATOM 769 C CA . GLU A 1 98 ? 10.297 3.845 4.016 1.00 97.75 98 GLU A CA 1
ATOM 770 C C . GLU A 1 98 ? 9.566 4.621 2.906 1.00 97.75 98 GLU A C 1
ATOM 772 O O . GLU A 1 98 ? 9.698 5.834 2.815 1.00 97.75 98 GLU A O 1
ATOM 777 N N . ARG A 1 99 ? 8.770 3.946 2.063 1.00 96.94 99 ARG A N 1
ATOM 778 C CA . ARG A 1 99 ? 7.992 4.605 0.992 1.00 96.94 99 ARG A CA 1
ATOM 779 C C . ARG A 1 99 ? 6.653 5.172 1.475 1.00 96.94 99 ARG A C 1
ATOM 781 O O . ARG A 1 99 ? 6.016 5.897 0.716 1.00 96.94 99 ARG A O 1
ATOM 788 N N . LEU A 1 100 ? 6.197 4.796 2.671 1.00 94.12 100 LEU A N 1
ATOM 789 C CA . LEU A 1 100 ? 4.951 5.287 3.273 1.00 94.12 100 LEU A CA 1
ATOM 790 C C . LEU A 1 100 ? 5.166 6.454 4.247 1.00 94.12 100 LEU A C 1
ATOM 792 O O . LEU A 1 100 ? 4.180 7.100 4.604 1.00 94.12 100 LEU A O 1
ATOM 796 N N . ALA A 1 101 ? 6.405 6.674 4.697 1.00 86.25 101 ALA A N 1
ATOM 797 C CA . ALA A 1 101 ? 6.800 7.795 5.548 1.00 86.25 101 ALA A CA 1
ATOM 798 C C . ALA A 1 101 ? 6.789 9.125 4.777 1.00 86.25 101 ALA A C 1
ATOM 800 O O . ALA A 1 101 ? 6.369 10.134 5.388 1.00 86.25 101 ALA A O 1
#

Foldseek 3Di:
DDDPDPDPVVVQVPADFQAKDWDFDPADDPGHTDIFIWTKGKDWDWADDDPVCVVVPDGIDIWMWIWIWGDPDPPPDDIDIDIDTGRDDDDHPVSSVVVVD

Organism: Mycetohabitans rhizoxinica (strain DSM 19002 / CIP 109453 / HKI 454) (NCBI:txid882378)

Nearest PDB structures (foldseek):
  4dm0-assembly1_A-2  TM=7.819E-01  e=3.419E-05  Escherichia coli
  1b7e-assembly1_A-2  TM=7.534E-01  e=8.071E-05  Escherichia coli

Secondary structure (DSSP, 8-state):
---S-SSHHHHHHTSPEEEEEEEEE---TTSPPEEEEEEEEEEEEEEPPPGGGGGGTPPPEEEEEEEEEEESPPTT-PPPEEEEEESS---SHHHHHHHH-

Radius of gyration: 16.28 Å; Cα contacts (8 Å, |Δi|>4): 169; chains: 1; bounding box: 32×32×48 Å

pLDDT: mean 90.0, std 11.39, range [39.44, 98.38]